Protein AF-A0A2W4P9N9-F1 (afdb_monomer_lite)

Sequence (75 aa):
MAHSCAGTQSRLAAYIDLERQDAHAAAEQYPDIWWHLWLCESCAATYEAVHALLDAQRRGDLKPLDDIIRDSDDG

pLDDT: mean 88.32, std 13.77, range [45.78, 97.69]

Foldseek 3Di:
DQQDPVNLVVCVVVLVVVCVVPVVVSCVVCVNNVVVLVVDVVSVVVSVVVVVVVVCVVVVVDDDPVVVVVVVPPD

Structure (mmCIF, N/CA/C/O backbone):
data_AF-A0A2W4P9N9-F1
#
_entry.id   AF-A0A2W4P9N9-F1
#
loop_
_atom_site.group_PDB
_atom_site.id
_atom_site.type_symbol
_atom_site.label_atom_id
_atom_site.label_alt_id
_atom_site.label_comp_id
_atom_site.label_asym_id
_atom_site.label_entity_id
_atom_site.label_seq_id
_atom_site.pdbx_PDB_ins_code
_atom_site.Cartn_x
_atom_site.Cartn_y
_atom_site.Cartn_z
_atom_site.occupancy
_atom_site.B_iso_or_equiv
_atom_site.auth_seq_id
_atom_site.auth_comp_id
_atom_site.auth_asym_id
_atom_site.auth_atom_id
_atom_site.pdbx_PDB_model_num
ATOM 1 N N . MET A 1 1 ? 14.678 -2.523 -16.135 1.00 45.78 1 MET A N 1
ATOM 2 C CA . MET A 1 1 ? 14.557 -1.068 -15.894 1.00 45.78 1 MET A CA 1
ATOM 3 C C . MET A 1 1 ? 14.335 -0.880 -14.404 1.00 45.78 1 MET A C 1
ATOM 5 O O . MET A 1 1 ? 13.432 -1.511 -13.877 1.00 45.78 1 MET A O 1
ATOM 9 N 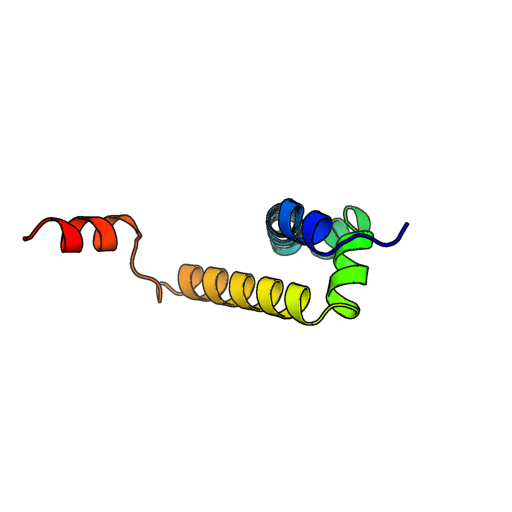N . ALA A 1 2 ? 15.186 -0.119 -13.714 1.00 52.56 2 ALA A N 1
ATOM 10 C CA . ALA A 1 2 ? 14.978 0.177 -12.297 1.00 52.56 2 ALA A CA 1
ATOM 11 C C . ALA A 1 2 ? 13.814 1.171 -12.170 1.00 52.56 2 ALA A C 1
ATOM 13 O O . ALA A 1 2 ? 13.877 2.255 -12.750 1.00 52.56 2 ALA A O 1
ATOM 14 N N . HIS A 1 3 ? 12.743 0.797 -11.470 1.00 69.19 3 HIS A N 1
ATOM 15 C CA . HIS A 1 3 ? 11.648 1.721 -11.189 1.00 69.19 3 HIS A CA 1
ATOM 16 C C . HIS A 1 3 ? 12.100 2.754 -10.153 1.00 69.19 3 HIS A C 1
ATOM 18 O O . HIS A 1 3 ? 12.752 2.416 -9.165 1.00 69.19 3 HIS A O 1
ATOM 24 N N . SER A 1 4 ? 11.815 4.027 -10.426 1.00 87.75 4 SER A N 1
ATOM 25 C CA . SER A 1 4 ? 12.158 5.151 -9.554 1.00 87.75 4 SER A CA 1
ATOM 26 C C . SER A 1 4 ? 11.140 5.293 -8.424 1.00 87.75 4 SER A C 1
ATOM 28 O O . SER A 1 4 ? 9.979 4.919 -8.591 1.00 87.75 4 SER A O 1
ATOM 30 N N . CYS A 1 5 ? 11.535 5.918 -7.310 1.00 94.38 5 CYS A N 1
ATOM 31 C CA . CYS A 1 5 ? 10.628 6.175 -6.188 1.00 94.38 5 CYS A CA 1
ATOM 32 C C . CYS A 1 5 ? 9.345 6.892 -6.639 1.00 94.38 5 CYS A C 1
ATOM 34 O O . CYS A 1 5 ? 8.256 6.511 -6.232 1.00 94.38 5 CYS A O 1
ATOM 36 N N . ALA A 1 6 ? 9.455 7.868 -7.547 1.00 92.88 6 ALA A N 1
ATOM 37 C CA . ALA A 1 6 ? 8.299 8.585 -8.089 1.00 92.88 6 ALA A CA 1
ATOM 38 C C . ALA A 1 6 ? 7.332 7.661 -8.856 1.00 92.88 6 ALA A C 1
ATOM 40 O O . ALA A 1 6 ? 6.117 7.777 -8.714 1.00 92.88 6 ALA A O 1
ATOM 41 N N . GLY A 1 7 ? 7.863 6.725 -9.651 1.00 92.19 7 GLY A N 1
ATOM 42 C CA . GLY A 1 7 ? 7.056 5.750 -10.386 1.00 92.19 7 GLY A CA 1
ATOM 43 C C . GLY A 1 7 ? 6.448 4.664 -9.495 1.00 92.19 7 GLY A C 1
ATOM 44 O O . GLY A 1 7 ? 5.420 4.087 -9.853 1.00 92.19 7 GLY A O 1
ATOM 45 N N . THR A 1 8 ? 7.076 4.367 -8.358 1.00 93.81 8 THR A N 1
ATOM 46 C CA . THR A 1 8 ? 6.516 3.482 -7.331 1.00 93.81 8 THR A CA 1
ATOM 47 C C . THR A 1 8 ? 5.397 4.190 -6.577 1.00 93.81 8 THR A C 1
ATOM 49 O O . THR A 1 8 ? 4.279 3.691 -6.541 1.00 93.81 8 THR A O 1
ATOM 52 N N . GLN A 1 9 ? 5.654 5.392 -6.057 1.00 94.06 9 GLN A N 1
ATOM 53 C CA . GLN A 1 9 ? 4.690 6.168 -5.273 1.00 94.06 9 GLN A CA 1
ATOM 54 C C . GLN A 1 9 ? 3.400 6.465 -6.046 1.00 94.06 9 GLN A C 1
ATOM 56 O O . GLN A 1 9 ? 2.317 6.355 -5.479 1.00 94.06 9 GLN A O 1
ATOM 61 N N . SER A 1 10 ? 3.485 6.763 -7.346 1.00 94.88 10 SER A N 1
ATOM 62 C CA . SER A 1 10 ? 2.300 7.055 -8.167 1.00 94.88 10 SER A CA 1
ATOM 63 C C . SER A 1 10 ? 1.373 5.857 -8.395 1.00 94.88 10 SER A C 1
ATOM 65 O O . SER A 1 10 ? 0.201 6.048 -8.712 1.00 94.88 10 SER A O 1
ATOM 67 N N . ARG A 1 11 ? 1.875 4.626 -8.241 1.00 96.12 11 ARG A N 1
ATOM 68 C CA . ARG A 1 11 ? 1.118 3.379 -8.452 1.00 96.12 11 ARG A CA 1
ATOM 69 C C . ARG A 1 11 ? 0.933 2.560 -7.176 1.00 96.12 11 ARG A C 1
ATOM 71 O O . ARG A 1 11 ? 0.242 1.547 -7.208 1.00 96.12 11 ARG A O 1
ATOM 78 N N . LEU A 1 12 ? 1.519 3.001 -6.064 1.00 95.75 12 LEU A N 1
ATOM 79 C CA . LEU A 1 12 ? 1.523 2.266 -4.804 1.00 95.75 12 LEU A CA 1
ATOM 80 C C . LEU A 1 12 ? 0.105 1.992 -4.290 1.00 95.75 12 LEU A C 1
ATOM 82 O O . LEU A 1 12 ? -0.163 0.893 -3.822 1.00 95.75 12 LEU A O 1
ATOM 86 N N . ALA A 1 13 ? -0.814 2.950 -4.441 1.00 95.94 13 ALA A N 1
ATOM 87 C CA . ALA A 1 13 ? -2.213 2.764 -4.057 1.00 95.94 13 ALA A CA 1
ATOM 88 C C . ALA A 1 13 ? -2.878 1.611 -4.830 1.00 95.94 13 ALA A C 1
ATOM 90 O O . ALA A 1 13 ? -3.467 0.729 -4.219 1.00 95.94 13 ALA A O 1
ATOM 91 N N . ALA A 1 14 ? -2.695 1.557 -6.155 1.00 96.69 14 ALA A N 1
ATOM 92 C CA . ALA A 1 14 ? -3.247 0.484 -6.985 1.00 96.69 14 ALA A CA 1
ATOM 93 C C . ALA A 1 14 ? -2.659 -0.893 -6.630 1.00 96.69 14 ALA A C 1
ATOM 95 O O . ALA A 1 14 ? -3.383 -1.887 -6.616 1.00 96.69 14 ALA A O 1
ATOM 96 N N . TYR A 1 15 ? -1.363 -0.943 -6.302 1.00 97.56 15 TYR A N 1
ATOM 97 C CA . TYR A 1 15 ? -0.731 -2.157 -5.787 1.00 97.56 15 TYR A CA 1
ATOM 98 C C . TYR A 1 15 ? -1.369 -2.610 -4.467 1.00 97.56 15 TYR A C 1
ATOM 100 O O . TYR A 1 15 ? -1.768 -3.765 -4.366 1.00 97.56 15 TYR A O 1
ATOM 108 N N . ILE A 1 16 ? -1.516 -1.709 -3.488 1.00 97.56 16 ILE A N 1
ATOM 109 C CA . ILE A 1 16 ? -2.097 -2.021 -2.169 1.00 97.56 16 ILE A CA 1
ATOM 110 C C . ILE A 1 16 ? -3.562 -2.462 -2.300 1.00 97.56 16 ILE A C 1
ATOM 112 O O . ILE A 1 16 ? -3.978 -3.422 -1.651 1.00 97.56 16 ILE A O 1
ATOM 116 N N . ASP A 1 17 ? -4.349 -1.802 -3.150 1.00 96.75 17 ASP A N 1
ATOM 117 C CA . ASP A 1 17 ? -5.751 -2.165 -3.377 1.00 96.75 17 ASP A CA 1
ATOM 118 C C . ASP A 1 17 ? -5.890 -3.582 -3.941 1.00 96.75 17 ASP A C 1
ATOM 120 O O . ASP A 1 17 ? -6.763 -4.337 -3.500 1.00 96.75 17 ASP A O 1
ATOM 124 N N . LEU A 1 18 ? -5.027 -3.957 -4.892 1.00 97.69 18 LEU A N 1
ATOM 125 C CA . LEU A 1 18 ? -4.994 -5.309 -5.441 1.00 97.69 18 LEU A CA 1
ATOM 126 C C . LEU A 1 18 ? -4.457 -6.312 -4.416 1.00 97.69 18 LEU A C 1
ATOM 128 O O . LEU A 1 18 ? -5.062 -7.360 -4.235 1.00 97.69 18 LEU A O 1
ATOM 132 N N . GLU A 1 19 ? -3.385 -5.984 -3.697 1.00 97.56 19 GLU A N 1
ATOM 133 C CA . GLU A 1 19 ? -2.760 -6.855 -2.693 1.00 97.56 19 GLU A CA 1
ATOM 134 C C . GLU A 1 19 ? -3.734 -7.241 -1.575 1.00 97.56 19 GLU A C 1
ATOM 136 O O . GLU A 1 19 ? -3.761 -8.389 -1.128 1.00 97.56 19 GLU A O 1
ATOM 141 N N . ARG A 1 20 ? -4.586 -6.301 -1.154 1.00 95.25 20 ARG A N 1
ATOM 142 C CA . ARG A 1 20 ? -5.630 -6.543 -0.146 1.00 95.25 20 ARG A CA 1
ATOM 143 C C . ARG A 1 20 ? -6.711 -7.516 -0.612 1.00 95.25 20 ARG A C 1
ATOM 145 O O . ARG A 1 20 ? -7.406 -8.079 0.232 1.00 95.25 20 ARG A O 1
ATOM 152 N N . GLN A 1 21 ? -6.882 -7.673 -1.921 1.00 96.88 21 GLN A N 1
ATOM 153 C CA . GLN A 1 21 ? -7.807 -8.634 -2.521 1.00 96.88 21 GLN A CA 1
ATOM 154 C C . GLN A 1 21 ? -7.092 -9.961 -2.804 1.00 96.88 21 GLN A C 1
ATOM 156 O O . GLN A 1 21 ? -7.623 -11.023 -2.486 1.00 96.88 21 GLN A O 1
ATOM 161 N N . ASP A 1 22 ? -5.889 -9.884 -3.374 1.00 97.25 22 ASP A N 1
ATOM 162 C CA . ASP A 1 22 ? -5.036 -11.004 -3.751 1.00 97.25 22 ASP A CA 1
ATOM 163 C C . ASP A 1 22 ? -3.560 -10.557 -3.830 1.00 97.25 22 ASP A C 1
ATOM 165 O O . ASP A 1 22 ? -3.116 -9.914 -4.788 1.00 97.25 22 ASP A O 1
ATOM 169 N N . ALA A 1 23 ? -2.775 -10.934 -2.818 1.00 94.06 23 ALA A N 1
ATOM 170 C CA . ALA A 1 23 ? -1.354 -10.602 -2.734 1.00 94.06 23 ALA A CA 1
ATOM 171 C C . ALA A 1 23 ? -0.512 -11.249 -3.847 1.00 94.06 23 ALA A C 1
ATOM 173 O O . ALA A 1 23 ? 0.487 -10.672 -4.280 1.00 94.06 23 ALA A O 1
ATOM 174 N N . HIS A 1 24 ? -0.908 -12.429 -4.335 1.00 94.62 24 HIS A N 1
ATOM 175 C CA . HIS A 1 24 ? -0.194 -13.100 -5.417 1.00 94.62 24 HIS A CA 1
ATOM 176 C C . HIS A 1 24 ? -0.401 -12.347 -6.731 1.00 94.62 24 HIS A C 1
ATOM 178 O O . HIS A 1 24 ? 0.570 -11.995 -7.402 1.00 94.62 24 HIS A O 1
ATOM 184 N N . ALA A 1 25 ? -1.654 -12.014 -7.049 1.00 96.31 25 ALA A N 1
ATOM 185 C CA . ALA A 1 25 ? -1.977 -11.237 -8.241 1.00 96.31 25 ALA A CA 1
ATOM 186 C C . ALA A 1 25 ? -1.302 -9.854 -8.228 1.00 96.31 25 ALA A C 1
ATOM 188 O O . ALA A 1 25 ? -0.862 -9.381 -9.275 1.00 96.31 25 ALA A O 1
ATOM 189 N N . ALA A 1 26 ? -1.175 -9.214 -7.060 1.00 95.94 26 ALA A N 1
ATOM 190 C CA . ALA A 1 26 ? -0.466 -7.942 -6.928 1.00 95.94 26 ALA A CA 1
ATOM 191 C C . ALA A 1 26 ? 1.028 -8.058 -7.252 1.00 95.94 26 ALA A C 1
ATOM 193 O O . ALA A 1 26 ? 1.554 -7.237 -8.007 1.00 95.94 26 ALA A O 1
ATOM 194 N N . ALA A 1 27 ? 1.699 -9.092 -6.737 1.00 93.56 27 ALA A N 1
ATOM 195 C CA . ALA A 1 27 ? 3.107 -9.347 -7.031 1.00 93.56 27 ALA A CA 1
ATOM 196 C C . ALA A 1 27 ? 3.341 -9.714 -8.510 1.00 93.56 27 ALA A C 1
ATOM 198 O O . ALA A 1 27 ? 4.357 -9.322 -9.084 1.00 93.56 27 ALA A O 1
ATOM 199 N N . GLU A 1 28 ? 2.400 -10.418 -9.148 1.00 96.19 28 GLU A N 1
ATOM 200 C CA . GLU A 1 28 ? 2.468 -10.742 -10.579 1.00 96.19 28 GLU A CA 1
ATOM 201 C C . GLU A 1 28 ? 2.204 -9.533 -11.487 1.00 96.19 28 GLU A C 1
ATOM 203 O O . GLU A 1 28 ? 2.863 -9.385 -12.517 1.00 96.19 28 GLU A O 1
ATOM 208 N N . GLN A 1 29 ? 1.251 -8.666 -11.127 1.00 96.62 29 GLN A N 1
ATOM 209 C CA . GLN A 1 29 ? 0.871 -7.501 -11.938 1.00 96.62 29 GLN A CA 1
ATOM 210 C C . GLN A 1 29 ? 1.802 -6.298 -11.745 1.00 96.62 29 GLN A C 1
ATOM 212 O O . GLN A 1 29 ? 1.994 -5.517 -12.679 1.00 96.62 29 GLN A O 1
ATOM 217 N N . TYR A 1 30 ? 2.404 -6.158 -10.563 1.00 95.56 30 TYR A N 1
ATOM 218 C CA . TYR A 1 30 ? 3.329 -5.074 -10.223 1.00 95.56 30 TYR A CA 1
ATOM 219 C C . TYR A 1 30 ? 4.661 -5.614 -9.671 1.00 95.56 30 TYR A C 1
ATOM 221 O O . TYR A 1 30 ? 5.080 -5.242 -8.566 1.00 95.56 30 TYR 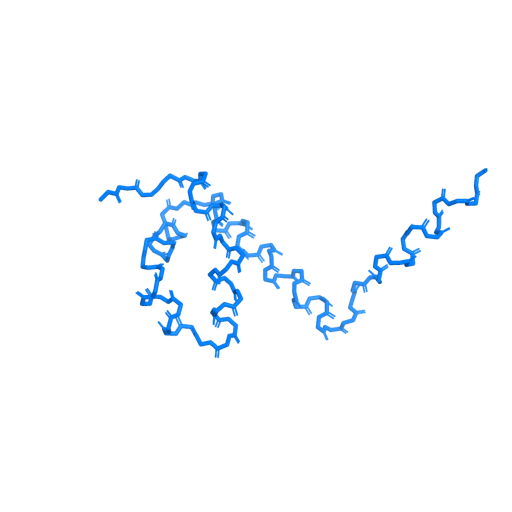A O 1
ATOM 229 N N . PRO A 1 31 ? 5.370 -6.478 -10.423 1.00 94.31 31 PRO A N 1
ATOM 230 C CA . PRO A 1 31 ? 6.593 -7.119 -9.941 1.00 94.31 31 PRO A CA 1
ATOM 231 C C . PRO A 1 31 ? 7.685 -6.094 -9.623 1.00 94.31 31 PRO A C 1
ATOM 233 O O . PRO A 1 31 ? 8.527 -6.300 -8.752 1.00 94.31 31 PRO A O 1
ATOM 236 N N . ASP A 1 32 ? 7.666 -4.960 -10.315 1.00 93.50 32 ASP A N 1
ATOM 237 C CA . ASP A 1 32 ? 8.576 -3.852 -10.099 1.00 93.50 32 ASP A CA 1
ATOM 238 C C . ASP A 1 32 ? 8.351 -3.113 -8.778 1.00 93.50 32 ASP A C 1
ATOM 240 O O . ASP A 1 32 ? 9.327 -2.735 -8.131 1.00 93.50 32 ASP A O 1
ATOM 244 N N . ILE A 1 33 ? 7.092 -2.912 -8.377 1.00 95.12 33 ILE A N 1
ATOM 245 C CA . ILE A 1 33 ? 6.754 -2.273 -7.102 1.00 95.12 33 ILE A CA 1
ATOM 246 C C . ILE A 1 33 ? 7.169 -3.200 -5.972 1.00 95.12 33 ILE A C 1
ATOM 248 O O . ILE A 1 33 ? 7.873 -2.758 -5.066 1.00 95.12 33 ILE A O 1
ATOM 252 N N . TRP A 1 34 ? 6.814 -4.483 -6.078 1.00 93.38 34 TRP A N 1
ATOM 253 C CA . TRP A 1 34 ? 7.211 -5.494 -5.107 1.00 93.38 34 TRP A CA 1
ATOM 254 C C . TRP A 1 34 ? 8.731 -5.495 -4.904 1.00 93.38 34 TRP A C 1
ATOM 256 O O . TRP A 1 34 ? 9.198 -5.294 -3.786 1.00 93.38 34 TRP A O 1
ATOM 266 N N . TRP A 1 35 ? 9.521 -5.577 -5.981 1.00 93.44 35 TRP A N 1
ATOM 267 C CA . TRP A 1 35 ? 10.983 -5.496 -5.879 1.00 93.44 35 TRP A CA 1
ATOM 268 C C . TRP A 1 35 ? 11.489 -4.164 -5.315 1.00 93.44 35 TRP A C 1
ATOM 270 O O . TRP A 1 35 ? 12.458 -4.145 -4.559 1.00 93.44 35 TRP A O 1
ATOM 280 N N . HIS A 1 36 ? 10.870 -3.040 -5.674 1.00 94.56 36 HIS A N 1
ATOM 281 C CA . HIS A 1 36 ? 11.311 -1.728 -5.207 1.00 94.56 36 HIS A CA 1
ATOM 282 C C . HIS A 1 36 ? 11.079 -1.531 -3.705 1.00 94.56 36 HIS A C 1
ATOM 284 O O . HIS A 1 36 ? 11.934 -0.950 -3.037 1.00 94.56 36 HIS A O 1
ATOM 290 N N . LEU A 1 37 ? 9.966 -2.034 -3.164 1.00 95.06 37 LEU A N 1
ATOM 291 C CA . LEU A 1 37 ? 9.669 -1.970 -1.729 1.00 95.06 37 LEU A CA 1
ATOM 292 C C . LEU A 1 37 ? 10.725 -2.702 -0.892 1.00 95.06 37 LEU A C 1
ATOM 294 O O . LEU A 1 37 ? 11.062 -2.248 0.194 1.00 95.06 37 LEU A O 1
ATOM 298 N N . TRP A 1 38 ? 11.318 -3.770 -1.424 1.00 93.62 38 TRP A N 1
ATOM 299 C CA . TRP A 1 38 ? 12.422 -4.472 -0.764 1.00 93.62 38 TRP A CA 1
ATOM 300 C C . TRP A 1 38 ? 13.740 -3.691 -0.752 1.00 93.62 38 TRP A C 1
ATOM 302 O O . TRP A 1 38 ? 14.588 -3.930 0.104 1.00 93.62 38 TRP A O 1
ATOM 312 N N . LEU A 1 39 ? 13.947 -2.792 -1.716 1.00 94.31 39 LEU A N 1
ATOM 313 C CA . LEU A 1 39 ? 15.229 -2.111 -1.930 1.00 94.31 39 LEU A CA 1
ATOM 314 C C . LEU A 1 39 ? 15.227 -0.649 -1.471 1.00 94.31 39 LEU A C 1
ATOM 316 O O . LEU A 1 39 ? 16.291 -0.042 -1.361 1.00 94.31 39 LEU A O 1
ATOM 320 N N . CYS A 1 40 ? 14.052 -0.062 -1.246 1.00 96.25 40 CYS A N 1
ATOM 321 C CA . CYS A 1 40 ? 13.896 1.355 -0.951 1.00 96.25 40 CYS A CA 1
ATOM 322 C C . CYS A 1 40 ? 13.129 1.571 0.356 1.00 96.25 40 CYS A C 1
ATOM 324 O O . CYS A 1 40 ? 11.899 1.516 0.386 1.00 96.25 40 CYS A O 1
ATOM 326 N N . GLU A 1 41 ? 13.863 1.914 1.415 1.00 96.69 41 GLU A N 1
ATOM 327 C CA . GLU A 1 41 ? 13.312 2.150 2.757 1.00 96.69 41 GLU A CA 1
ATOM 328 C C . GLU A 1 41 ? 12.222 3.229 2.783 1.00 96.69 41 GLU A C 1
ATOM 330 O O . GLU A 1 41 ? 11.229 3.088 3.486 1.00 96.69 41 GLU A O 1
ATOM 335 N N . SER A 1 42 ? 12.351 4.299 1.992 1.00 96.06 42 SER A N 1
ATOM 336 C CA . SER A 1 42 ? 11.347 5.372 1.979 1.00 96.06 42 SER A CA 1
ATOM 337 C C . SER A 1 42 ? 10.027 4.940 1.334 1.00 96.06 42 SER A C 1
ATOM 339 O O . SER A 1 42 ? 8.950 5.346 1.782 1.00 96.06 42 SER A O 1
ATOM 341 N N . CYS A 1 43 ? 10.086 4.091 0.305 1.00 96.62 43 CYS A N 1
ATOM 342 C CA . CYS A 1 43 ? 8.886 3.519 -0.298 1.00 96.62 43 CYS A CA 1
ATOM 343 C C . CYS A 1 43 ? 8.270 2.452 0.612 1.00 96.62 43 CYS A C 1
ATOM 345 O O . CYS A 1 43 ? 7.049 2.439 0.754 1.00 96.62 43 CYS A O 1
ATOM 347 N N . ALA A 1 44 ? 9.091 1.634 1.280 1.00 97.44 44 ALA A N 1
ATOM 348 C CA . ALA A 1 44 ? 8.634 0.681 2.291 1.00 97.44 44 ALA A CA 1
ATOM 349 C C . ALA A 1 44 ? 7.918 1.384 3.455 1.00 97.44 44 ALA A C 1
ATOM 351 O O . ALA A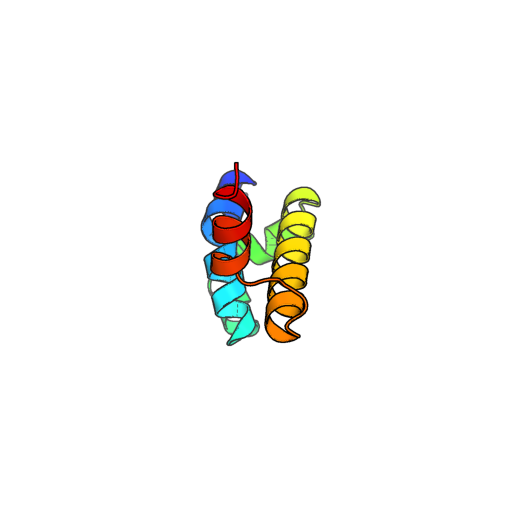 1 44 ? 6.789 1.032 3.775 1.00 97.44 44 ALA A O 1
ATOM 352 N N . ALA A 1 45 ? 8.502 2.452 4.006 1.00 97.69 45 ALA A N 1
ATOM 353 C CA . ALA A 1 45 ? 7.887 3.227 5.083 1.00 97.69 45 ALA A CA 1
ATOM 354 C C . ALA A 1 45 ? 6.538 3.838 4.667 1.00 97.69 45 ALA A C 1
ATOM 356 O O . ALA A 1 45 ? 5.588 3.858 5.447 1.00 97.69 45 ALA A O 1
ATOM 357 N N . THR A 1 46 ? 6.428 4.312 3.420 1.00 97.12 46 THR A N 1
ATOM 358 C CA . THR A 1 46 ? 5.156 4.822 2.883 1.00 97.12 46 THR A CA 1
ATOM 359 C C . THR A 1 46 ? 4.121 3.701 2.770 1.00 97.12 46 THR A C 1
ATOM 361 O O . THR A 1 46 ? 2.975 3.875 3.178 1.00 97.12 46 THR A O 1
ATOM 364 N N . TYR A 1 47 ? 4.524 2.547 2.240 1.00 97.50 47 TYR A N 1
ATOM 365 C CA . TYR A 1 47 ? 3.685 1.357 2.124 1.00 97.50 47 TYR A CA 1
ATOM 366 C C . TYR A 1 47 ? 3.167 0.882 3.494 1.00 97.50 47 TYR A C 1
ATOM 368 O O . TYR A 1 47 ? 1.963 0.685 3.665 1.00 97.50 47 TYR A O 1
ATOM 376 N N . GLU A 1 48 ? 4.045 0.788 4.492 1.00 97.69 48 GLU A N 1
ATOM 377 C CA . GLU A 1 48 ? 3.694 0.414 5.866 1.00 97.69 48 GLU A CA 1
ATOM 378 C C . GLU A 1 48 ? 2.740 1.426 6.512 1.00 97.69 48 GLU A C 1
ATOM 380 O O . GLU A 1 48 ? 1.749 1.035 7.131 1.00 97.69 48 GLU A O 1
ATOM 385 N N . ALA A 1 49 ? 2.990 2.727 6.328 1.00 97.12 49 ALA A N 1
ATOM 386 C CA . ALA A 1 49 ? 2.122 3.780 6.848 1.00 97.12 49 ALA A CA 1
ATOM 387 C C . ALA A 1 49 ? 0.706 3.706 6.255 1.00 97.12 49 ALA A C 1
ATOM 389 O O . ALA A 1 49 ? -0.277 3.851 6.985 1.00 97.12 49 ALA A O 1
ATOM 390 N N . VAL A 1 50 ? 0.583 3.440 4.951 1.00 96.50 50 VAL A N 1
ATOM 391 C CA . VAL A 1 50 ? -0.724 3.266 4.301 1.00 96.50 50 VAL A CA 1
ATOM 392 C C . VAL A 1 50 ? -1.450 2.042 4.860 1.00 96.50 50 VAL A C 1
ATOM 394 O O . VAL A 1 50 ? -2.630 2.146 5.197 1.00 96.50 50 VAL A O 1
ATOM 397 N N . HIS A 1 51 ? -0.767 0.908 5.036 1.00 97.12 51 HIS A N 1
ATOM 398 C CA . HIS A 1 51 ? -1.372 -0.275 5.662 1.00 97.12 51 HIS A CA 1
ATOM 399 C C . HIS A 1 51 ? -1.844 0.002 7.091 1.00 97.12 51 HIS A C 1
ATOM 401 O O . HIS A 1 51 ? -2.981 -0.328 7.432 1.00 97.12 51 HIS A O 1
ATOM 407 N N . ALA A 1 52 ? -1.031 0.691 7.896 1.00 96.19 52 ALA A N 1
ATOM 408 C CA . ALA A 1 52 ? -1.406 1.083 9.252 1.00 96.19 52 ALA A CA 1
ATOM 409 C C . ALA A 1 52 ? -2.667 1.967 9.275 1.00 96.19 52 ALA A C 1
A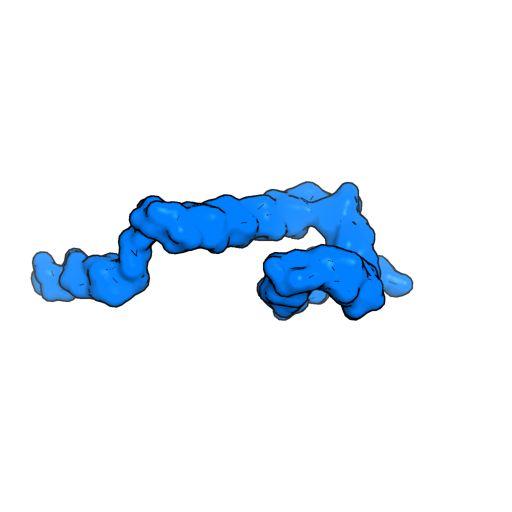TOM 411 O O . ALA A 1 52 ? -3.553 1.748 10.107 1.00 96.19 52 ALA A O 1
ATOM 412 N N . LEU A 1 53 ? -2.784 2.923 8.344 1.00 94.62 53 LEU A N 1
ATOM 413 C CA . LEU A 1 53 ? -3.974 3.768 8.195 1.00 94.62 53 LEU A CA 1
ATOM 414 C C . LEU A 1 53 ? -5.206 2.958 7.785 1.00 94.62 53 LEU A C 1
ATOM 416 O O . LEU A 1 53 ? -6.270 3.110 8.381 1.00 94.62 53 LEU A O 1
ATOM 420 N N . LEU A 1 54 ? -5.078 2.066 6.804 1.00 94.00 54 LEU A N 1
ATOM 421 C CA . LEU A 1 54 ? -6.194 1.231 6.356 1.00 94.00 54 LEU A CA 1
ATOM 422 C C . LEU A 1 54 ? -6.659 0.252 7.442 1.00 94.00 54 LEU A C 1
ATOM 424 O O . LEU A 1 54 ? -7.848 -0.063 7.535 1.00 94.00 54 LEU A O 1
ATOM 428 N N . ASP A 1 55 ? -5.744 -0.231 8.276 1.00 94.06 55 ASP A N 1
ATOM 429 C CA . ASP A 1 55 ? -6.080 -1.073 9.418 1.00 94.06 55 ASP A CA 1
ATOM 430 C C . ASP A 1 55 ? -6.752 -0.281 10.538 1.00 94.06 55 ASP A C 1
ATOM 432 O O . ASP A 1 55 ? -7.749 -0.747 11.089 1.00 94.06 55 ASP A O 1
ATOM 436 N N . ALA A 1 56 ? -6.276 0.930 10.831 1.00 93.88 56 ALA A N 1
ATOM 437 C CA . ALA A 1 56 ? -6.935 1.843 11.761 1.00 93.88 56 ALA A CA 1
ATOM 438 C C . ALA A 1 56 ? -8.354 2.206 11.287 1.00 93.88 56 ALA A C 1
ATOM 440 O O . ALA A 1 56 ? -9.298 2.133 12.073 1.00 93.88 56 ALA A O 1
ATOM 441 N N . GLN A 1 57 ? -8.535 2.488 9.990 1.00 91.88 57 GLN A N 1
ATOM 442 C CA . GLN A 1 57 ? -9.849 2.716 9.377 1.00 91.88 57 GLN A CA 1
ATOM 443 C C . GLN A 1 57 ? -10.775 1.514 9.592 1.00 91.88 57 GLN A C 1
ATOM 445 O O . GLN A 1 57 ? -11.926 1.668 9.992 1.00 91.88 57 GLN A O 1
ATOM 450 N N . ARG A 1 58 ? -10.267 0.300 9.352 1.00 90.75 58 ARG A N 1
ATOM 451 C CA . ARG A 1 58 ? -11.034 -0.945 9.499 1.00 90.75 58 ARG A CA 1
ATOM 452 C C . ARG A 1 58 ? -11.448 -1.213 10.945 1.00 90.75 58 A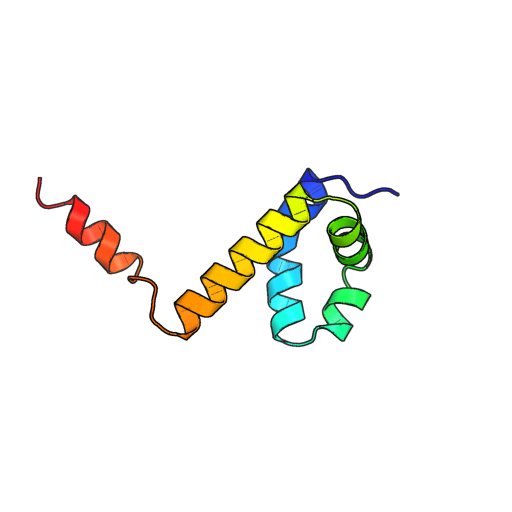RG A C 1
ATOM 454 O O . ARG A 1 58 ? -12.519 -1.768 11.168 1.00 90.75 58 ARG A O 1
ATOM 461 N N . ARG A 1 59 ? -10.602 -0.848 11.911 1.00 94.44 59 ARG A N 1
ATOM 462 C CA . ARG A 1 59 ? -10.898 -0.965 13.348 1.00 94.44 59 ARG A CA 1
ATOM 463 C C . ARG A 1 59 ? -11.817 0.143 13.869 1.00 94.44 59 ARG A C 1
ATOM 465 O O . ARG A 1 59 ? -12.361 -0.008 14.955 1.00 94.44 59 ARG A O 1
ATOM 472 N N . GLY A 1 60 ? -12.021 1.212 13.096 1.00 92.12 60 GLY A N 1
ATOM 473 C CA . GLY A 1 60 ? -12.768 2.393 13.532 1.00 92.12 60 GLY A CA 1
ATOM 474 C C . GLY A 1 60 ? -11.958 3.331 14.433 1.00 92.12 60 GLY A C 1
ATOM 475 O O . GLY A 1 60 ? -12.543 4.146 15.137 1.00 92.12 60 GLY A O 1
ATOM 476 N N . ASP A 1 61 ? -10.625 3.226 14.414 1.00 92.50 61 ASP A N 1
ATOM 477 C CA . ASP A 1 61 ? -9.725 4.074 15.211 1.00 92.50 61 ASP A CA 1
ATOM 478 C C . ASP A 1 61 ? -9.561 5.478 14.597 1.00 92.50 61 ASP A C 1
ATOM 480 O O . ASP A 1 61 ? -9.110 6.411 15.265 1.00 92.50 61 ASP A O 1
ATOM 484 N N . LEU A 1 62 ? -9.885 5.629 13.308 1.00 87.12 62 LEU A N 1
ATOM 485 C CA . LEU A 1 62 ? -9.812 6.902 12.598 1.00 87.12 62 LEU A CA 1
ATOM 486 C C . LEU A 1 62 ? -11.143 7.644 12.690 1.00 87.12 62 LEU A C 1
ATOM 488 O O . LEU A 1 62 ? -12.205 7.078 12.426 1.00 87.12 62 LEU A O 1
ATOM 492 N N . LYS A 1 63 ? -11.074 8.942 13.007 1.00 85.00 63 LYS A N 1
ATOM 493 C CA . LYS A 1 63 ? -12.226 9.831 12.855 1.00 85.00 63 LYS A CA 1
ATOM 494 C C . LYS A 1 63 ? -12.598 9.936 11.367 1.00 85.00 63 LYS A C 1
ATOM 496 O O . LYS A 1 63 ? -11.694 10.116 10.546 1.00 85.00 63 LYS A O 1
ATOM 501 N N . PRO A 1 64 ? -13.892 9.872 11.008 1.00 77.38 64 PRO A N 1
ATOM 502 C CA . PRO A 1 64 ? -14.354 10.191 9.663 1.00 77.38 64 PRO A CA 1
ATOM 503 C C . PRO A 1 64 ? -13.872 11.577 9.222 1.00 77.38 64 PRO A C 1
ATOM 505 O O . PRO A 1 64 ? -13.872 12.522 10.008 1.00 77.38 64 PRO A O 1
ATOM 508 N N . LEU A 1 65 ? -13.494 11.710 7.950 1.00 70.94 65 LEU A N 1
ATOM 509 C CA . LEU A 1 65 ? -13.074 12.994 7.373 1.00 70.94 65 LEU A CA 1
ATOM 510 C C . LEU A 1 65 ? -14.155 14.079 7.506 1.00 70.94 65 LEU A C 1
ATOM 512 O O . LEU A 1 65 ? -13.823 15.233 7.767 1.00 70.94 65 LEU A O 1
ATOM 516 N N . ASP A 1 66 ? -15.430 13.699 7.412 1.00 71.06 66 ASP A N 1
ATOM 517 C CA . ASP A 1 66 ? -16.563 14.620 7.565 1.00 71.06 66 ASP A CA 1
ATOM 518 C C . ASP A 1 66 ? -1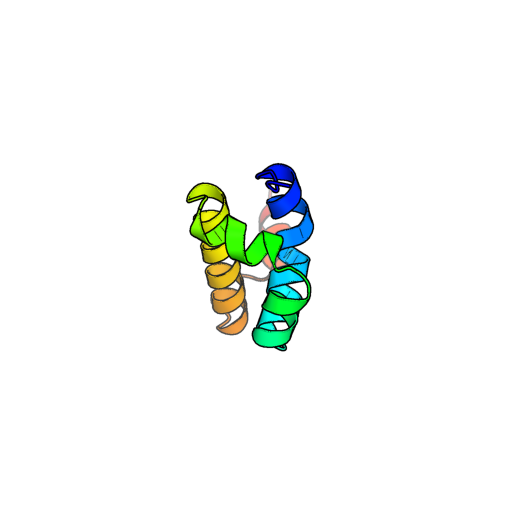6.636 15.239 8.973 1.00 71.06 66 ASP A C 1
ATOM 520 O O . ASP A 1 66 ? -17.003 16.405 9.122 1.00 71.06 66 ASP A O 1
ATOM 524 N N . ASP A 1 67 ? -16.222 14.497 10.005 1.00 67.25 67 ASP A N 1
ATOM 525 C CA . ASP A 1 67 ? -16.193 14.997 11.382 1.00 67.25 67 ASP A CA 1
ATOM 526 C C . ASP A 1 67 ? -15.028 15.977 11.608 1.00 67.25 67 ASP A C 1
ATOM 528 O O . ASP A 1 67 ? -15.146 16.902 12.407 1.00 67.25 67 ASP A O 1
ATOM 532 N N . ILE A 1 68 ? -13.917 15.817 10.881 1.00 65.12 68 ILE A N 1
ATOM 533 C CA . ILE A 1 68 ? -12.742 16.704 10.972 1.00 65.12 68 ILE A CA 1
ATOM 534 C C . ILE A 1 68 ? -13.030 18.068 10.327 1.00 65.12 68 ILE A C 1
ATOM 536 O O . ILE A 1 68 ? -12.604 19.104 10.840 1.00 65.12 68 ILE A O 1
ATOM 540 N N . ILE A 1 69 ? -13.754 18.080 9.204 1.00 65.62 69 ILE A N 1
ATOM 541 C CA . ILE A 1 69 ? -14.097 19.319 8.493 1.00 65.62 69 ILE A CA 1
ATOM 542 C C . ILE A 1 69 ? -15.095 20.146 9.316 1.00 65.62 69 ILE A C 1
ATOM 544 O O . ILE A 1 69 ? -14.938 21.360 9.407 1.00 65.62 69 ILE A O 1
ATOM 548 N N . ARG A 1 70 ? -16.061 19.502 9.987 1.00 60.94 70 ARG A N 1
ATOM 549 C CA . ARG A 1 70 ? -17.064 20.203 10.804 1.00 60.94 70 ARG A CA 1
ATOM 550 C C . ARG A 1 70 ? -16.474 20.891 12.042 1.00 60.94 70 ARG A C 1
ATOM 552 O O . ARG A 1 70 ? -16.910 21.986 12.364 1.00 60.94 70 ARG A O 1
ATOM 559 N N . ASP A 1 71 ? -15.454 20.304 12.675 1.00 58.12 71 ASP A N 1
ATOM 560 C CA . ASP A 1 71 ? -14.727 20.924 13.802 1.00 58.12 71 ASP A CA 1
ATOM 561 C C . ASP A 1 71 ? -13.922 22.180 13.383 1.00 58.12 71 ASP A C 1
ATOM 563 O O . ASP A 1 71 ? -13.441 22.921 14.240 1.00 58.12 71 ASP A O 1
ATOM 567 N N . SER A 1 72 ? -13.743 22.429 12.078 1.00 59.31 72 SER A N 1
ATOM 568 C CA . SER A 1 72 ? -12.953 23.560 11.560 1.00 59.31 72 SER A CA 1
ATOM 569 C C . SER A 1 72 ? -13.776 24.830 11.284 1.00 59.31 72 SER A C 1
ATOM 571 O O . SER A 1 72 ? -13.177 25.886 11.090 1.00 59.31 72 SER A O 1
ATOM 573 N N . ASP A 1 73 ? -15.114 24.740 11.280 1.00 59.00 73 ASP A N 1
ATOM 574 C CA . ASP A 1 73 ? -16.036 25.849 10.960 1.00 59.00 73 ASP A CA 1
ATOM 575 C C . ASP A 1 73 ? -16.601 26.578 12.204 1.00 59.00 73 ASP A C 1
ATOM 577 O O . ASP A 1 73 ? -17.319 27.567 12.065 1.00 59.00 73 ASP A O 1
ATOM 581 N N . ASP A 1 74 ? -16.253 26.151 13.425 1.00 56.22 74 ASP A N 1
ATOM 582 C CA . ASP A 1 74 ? -16.652 26.805 14.689 1.00 56.22 74 ASP A CA 1
ATOM 583 C C . ASP A 1 74 ? -15.688 27.951 15.102 1.00 56.22 74 ASP A C 1
ATOM 585 O O . ASP A 1 74 ? -15.277 28.057 16.264 1.00 56.22 74 ASP A O 1
ATOM 589 N N . GLY A 1 75 ? -15.295 28.798 14.140 1.00 53.75 75 GLY A N 1
ATOM 590 C CA . GLY A 1 75 ? -14.381 29.942 14.315 1.00 53.75 75 GLY A CA 1
ATOM 591 C C . GLY A 1 75 ? -15.025 31.305 14.088 1.00 53.75 75 GLY A C 1
ATOM 592 O O . GLY A 1 75 ? -15.561 31.523 12.981 1.00 53.75 75 GLY A O 1
#

Secondary structure (DSSP, 8-state):
-PPPHHHHHTTHHHHHHHHTT-HHHHHHH-HHHHHHHHH-HHHHHHHHHHHHHHHHHHHT-SPPHHHHHHTTS--

Radius of gyration: 15.64 Å; chains: 1; bounding box: 32×43×31 Å